Protein AF-A0A956BGA2-F1 (afdb_monomer_lite)

Sequence (135 aa):
MATRIVSRVSGTFGEMVKRVTEGRFGRFIKFGVVGGSGVIVNLAIAQLFVSVLLTGVAGQQTRSMLAVGAGIVVSIFTNFVLNDAWTWADREKRGRKHWFQRLGMFYVISSIAAAVQLGVYTVTHHYILGHDAWW

Structure (mmCIF, N/CA/C/O backbone):
data_AF-A0A956BGA2-F1
#
_entry.id   AF-A0A956BGA2-F1
#
loop_
_atom_site.group_PDB
_atom_site.id
_atom_site.type_symbol
_atom_site.label_atom_id
_atom_site.label_alt_id
_atom_site.label_comp_id
_atom_site.label_asym_id
_atom_site.label_entity_id
_atom_site.label_seq_id
_atom_site.pdbx_PDB_ins_code
_atom_site.Cartn_x
_atom_site.Cartn_y
_atom_site.Cartn_z
_atom_site.occupancy
_atom_site.B_iso_or_equiv
_atom_site.auth_seq_id
_atom_site.auth_comp_id
_atom_site.auth_asym_id
_atom_site.auth_atom_id
_atom_site.pdbx_PDB_model_num
ATOM 1 N N . MET A 1 1 ? -48.974 -4.229 20.213 1.00 62.75 1 MET A N 1
ATOM 2 C CA . MET A 1 1 ? -47.984 -5.297 20.506 1.00 62.75 1 MET A CA 1
ATOM 3 C C . MET A 1 1 ? -46.985 -5.485 19.357 1.00 62.75 1 MET A C 1
ATOM 5 O O . MET A 1 1 ? -45.791 -5.450 19.621 1.00 62.75 1 MET A O 1
ATOM 9 N N . ALA A 1 2 ? -47.437 -5.562 18.096 1.00 63.59 2 ALA A N 1
ATOM 10 C CA . ALA A 1 2 ? -46.586 -5.696 16.901 1.00 63.59 2 ALA A CA 1
ATOM 11 C C . ALA A 1 2 ? -45.488 -4.615 16.748 1.00 63.59 2 ALA A C 1
ATOM 13 O O . ALA A 1 2 ? -44.339 -4.937 16.461 1.00 63.59 2 ALA A O 1
ATOM 14 N N . THR A 1 3 ? -45.789 -3.347 17.046 1.00 71.00 3 THR A N 1
ATOM 15 C CA . THR A 1 3 ? -44.838 -2.221 16.920 1.00 71.00 3 THR A CA 1
ATOM 16 C C . THR A 1 3 ? -43.590 -2.366 17.803 1.00 71.00 3 THR A C 1
ATOM 18 O O . THR A 1 3 ? -42.510 -1.931 17.419 1.00 71.00 3 THR A O 1
ATOM 21 N N . ARG A 1 4 ? -43.708 -3.026 18.968 1.00 71.38 4 ARG A N 1
ATOM 22 C CA . ARG A 1 4 ? -42.578 -3.272 19.887 1.00 71.38 4 ARG A CA 1
ATOM 23 C C . ARG A 1 4 ? -41.673 -4.421 19.432 1.00 71.38 4 ARG A C 1
ATOM 25 O O . ARG A 1 4 ? -40.511 -4.470 19.821 1.00 71.38 4 ARG A O 1
ATOM 32 N N . ILE A 1 5 ? -42.203 -5.351 18.637 1.00 71.12 5 ILE A N 1
ATOM 33 C CA . ILE A 1 5 ? -41.436 -6.469 18.074 1.00 71.12 5 ILE A CA 1
ATOM 34 C C . ILE A 1 5 ? -40.615 -5.962 16.888 1.00 71.12 5 ILE A C 1
ATOM 36 O O . ILE A 1 5 ? -39.413 -6.200 16.837 1.00 71.12 5 ILE A O 1
ATOM 40 N N . VAL A 1 6 ? -41.232 -5.178 15.998 1.00 69.81 6 VAL A N 1
ATOM 41 C CA . VAL A 1 6 ? -40.548 -4.573 14.843 1.00 69.81 6 VAL A CA 1
ATOM 42 C C . VAL A 1 6 ? -39.422 -3.632 15.287 1.00 69.81 6 VAL A C 1
ATOM 44 O O . VAL A 1 6 ? -38.319 -3.709 14.748 1.00 69.81 6 VAL A O 1
ATOM 47 N N . SER A 1 7 ? -39.643 -2.803 16.316 1.00 73.25 7 SER A N 1
ATOM 48 C CA . SER A 1 7 ? -38.590 -1.919 16.836 1.00 73.25 7 SER A CA 1
ATOM 49 C C . SER A 1 7 ? -37.431 -2.685 17.484 1.00 73.25 7 SER A C 1
ATOM 51 O O . SER A 1 7 ? -36.275 -2.302 17.308 1.00 73.25 7 SER A O 1
ATOM 53 N N . ARG A 1 8 ? -37.706 -3.801 18.178 1.00 72.38 8 ARG A N 1
ATOM 54 C CA . ARG A 1 8 ? -36.660 -4.681 18.724 1.00 72.38 8 ARG A CA 1
ATOM 55 C C . ARG A 1 8 ? -35.844 -5.339 17.623 1.00 72.38 8 ARG A C 1
ATOM 57 O O . ARG A 1 8 ? -34.626 -5.244 17.673 1.00 72.38 8 ARG A O 1
ATOM 64 N N . VAL A 1 9 ? -36.495 -5.939 16.626 1.00 74.38 9 VAL A N 1
ATOM 65 C CA . VAL A 1 9 ? -35.815 -6.609 15.504 1.00 74.38 9 VAL A CA 1
ATOM 66 C C . VAL A 1 9 ? -34.953 -5.619 14.716 1.00 74.38 9 VAL A C 1
ATOM 68 O O . VAL A 1 9 ? -33.790 -5.909 14.442 1.00 74.38 9 VAL A O 1
ATOM 71 N N . SER A 1 10 ? -35.472 -4.419 14.432 1.00 73.06 10 SER A N 1
ATOM 72 C CA . SER A 1 10 ? -34.705 -3.332 13.807 1.00 73.06 10 SER A CA 1
ATOM 73 C C . SER A 1 10 ? -33.486 -2.926 14.641 1.00 73.06 10 SER A C 1
ATOM 75 O O . SER A 1 10 ? -32.414 -2.694 14.084 1.00 73.06 10 SER A O 1
ATOM 77 N N . GLY A 1 11 ? -33.632 -2.844 15.967 1.00 80.06 11 GLY A N 1
ATOM 78 C CA . GLY A 1 11 ? -32.529 -2.528 16.874 1.00 80.06 11 GLY A CA 1
ATOM 79 C C . GLY A 1 11 ? -31.456 -3.617 16.890 1.00 80.06 11 GLY A C 1
ATOM 80 O O . GLY A 1 11 ? -30.272 -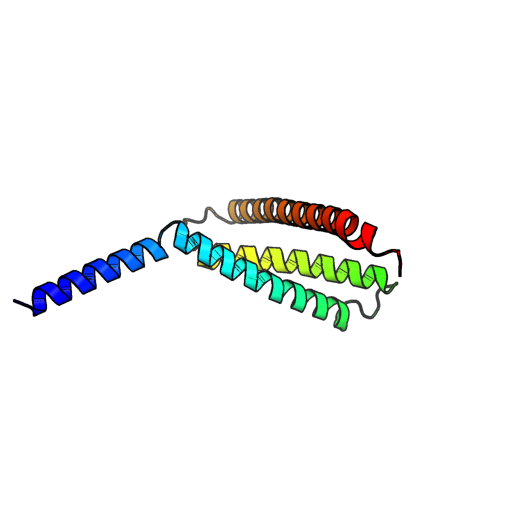3.318 16.759 1.00 80.06 11 GLY A O 1
ATOM 81 N N . THR A 1 12 ? -31.860 -4.890 16.965 1.00 81.12 12 THR A N 1
ATOM 82 C CA . THR A 1 12 ? -30.926 -6.028 16.984 1.00 81.12 12 THR A CA 1
ATOM 83 C C . THR A 1 12 ? -30.171 -6.164 15.662 1.00 81.12 12 THR A C 1
ATOM 85 O O . THR A 1 12 ? -28.970 -6.427 15.661 1.00 81.12 12 THR A O 1
ATOM 88 N N . PHE A 1 13 ? -30.848 -5.942 14.532 1.00 80.31 13 PHE A N 1
ATOM 89 C CA . PHE A 1 13 ? -30.213 -5.956 13.215 1.00 80.31 13 PHE A CA 1
ATOM 90 C C . PHE A 1 13 ? -29.221 -4.798 13.054 1.00 80.31 13 PHE A C 1
ATOM 92 O O . PHE A 1 13 ? -28.095 -5.011 12.606 1.00 80.31 13 PHE A O 1
ATOM 99 N N . GLY A 1 14 ? -29.595 -3.592 13.498 1.00 80.00 14 GLY A N 1
ATOM 100 C CA . GLY A 1 14 ? -28.707 -2.430 13.511 1.00 80.00 14 GLY A CA 1
ATOM 101 C C . GLY A 1 14 ? -27.441 -2.668 14.336 1.00 80.00 14 GLY A C 1
ATOM 102 O O . GLY A 1 14 ? -26.339 -2.414 13.854 1.00 80.00 14 GLY A O 1
ATOM 103 N N . GLU A 1 15 ? -27.569 -3.234 15.538 1.00 83.12 15 GLU A N 1
ATOM 104 C CA . GLU A 1 15 ? -26.413 -3.613 16.360 1.00 83.12 15 GLU A CA 1
ATOM 105 C C . GLU A 1 15 ? -25.542 -4.685 15.698 1.00 83.12 15 GLU A C 1
ATOM 107 O O . GLU A 1 15 ? -24.316 -4.615 15.782 1.00 83.12 15 GLU A O 1
ATOM 112 N N . MET A 1 16 ? -26.145 -5.661 15.017 1.00 78.00 16 MET A N 1
ATOM 113 C CA . MET A 1 16 ? -25.414 -6.724 14.328 1.00 78.00 16 MET A CA 1
ATOM 114 C C . MET A 1 16 ? -24.594 -6.170 13.157 1.00 78.00 16 MET A C 1
ATOM 116 O O . MET A 1 16 ? -23.398 -6.449 13.057 1.00 78.00 16 MET A O 1
ATOM 120 N N . VAL A 1 17 ? -25.195 -5.310 12.327 1.00 76.44 17 VAL A N 1
ATOM 121 C CA . VAL A 1 17 ? -24.503 -4.603 11.237 1.00 76.44 17 VAL A CA 1
ATOM 122 C C . VAL A 1 17 ? -23.368 -3.744 11.788 1.00 76.44 17 VAL A C 1
ATOM 124 O O . VAL A 1 17 ? -22.256 -3.769 11.251 1.00 76.44 17 VAL A O 1
ATOM 127 N N . LYS A 1 18 ? -23.610 -3.033 12.895 1.00 75.44 18 LYS A N 1
ATOM 128 C CA . LYS A 1 18 ? -22.593 -2.212 13.557 1.00 75.44 18 LYS A CA 1
ATOM 129 C C . LYS A 1 18 ? -21.424 -3.070 14.046 1.00 75.44 18 LYS A C 1
ATOM 131 O O . LYS A 1 18 ? -20.281 -2.765 13.731 1.00 75.44 18 LYS A O 1
ATOM 136 N N . ARG A 1 19 ? -21.694 -4.212 14.690 1.00 74.00 19 ARG A N 1
ATOM 137 C CA . ARG A 1 19 ? -20.669 -5.170 15.150 1.00 74.00 19 ARG A CA 1
ATOM 138 C C . ARG A 1 19 ? -19.860 -5.789 14.012 1.00 74.00 19 ARG A C 1
ATOM 140 O O . ARG A 1 19 ? -18.662 -5.998 14.176 1.00 74.00 19 ARG A O 1
ATOM 147 N N . VAL A 1 20 ? -20.477 -6.076 12.866 1.00 69.94 20 VAL A N 1
ATOM 148 C CA . VAL A 1 20 ? -19.763 -6.593 11.684 1.00 69.94 20 VAL A CA 1
ATOM 149 C C . VAL A 1 20 ? -18.878 -5.507 11.065 1.00 69.94 20 VAL A C 1
ATOM 1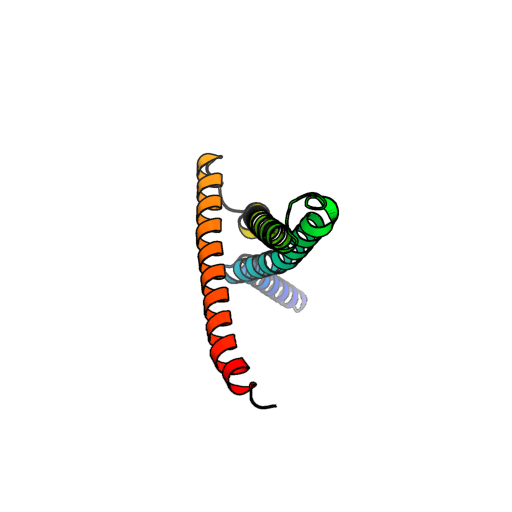51 O O . VAL A 1 20 ? -17.715 -5.762 10.747 1.00 69.94 20 VAL A O 1
ATOM 154 N N . THR A 1 21 ? -19.401 -4.284 10.956 1.00 69.44 21 THR A N 1
ATOM 155 C CA . THR A 1 21 ? -18.710 -3.138 10.342 1.00 69.44 21 THR A CA 1
ATOM 156 C C . THR A 1 21 ? -17.577 -2.591 11.221 1.00 69.44 21 THR A C 1
ATOM 158 O O . THR A 1 21 ? -16.526 -2.202 10.709 1.00 69.44 21 THR A O 1
ATOM 161 N N . GLU A 1 22 ? -17.761 -2.584 12.542 1.00 70.69 22 GLU A N 1
ATOM 162 C CA . GLU A 1 22 ? -16.771 -2.151 13.543 1.00 70.69 22 GLU A CA 1
ATOM 163 C C . GLU A 1 22 ? -15.850 -3.301 13.995 1.00 70.69 22 GLU A C 1
ATOM 165 O O . GLU A 1 22 ? -14.790 -3.077 14.585 1.00 70.69 22 GLU A O 1
ATOM 170 N N . GLY A 1 23 ? -16.223 -4.546 13.688 1.00 73.25 23 GLY A N 1
ATOM 171 C CA . GLY A 1 23 ? -15.460 -5.746 14.004 1.00 73.25 23 GLY A CA 1
ATOM 172 C C . GLY A 1 23 ? -14.201 -5.931 13.149 1.00 73.25 23 GLY A C 1
ATOM 173 O O . GLY A 1 23 ? -13.938 -5.224 12.174 1.00 73.25 23 GLY A O 1
ATOM 174 N N . ARG A 1 24 ? -13.399 -6.950 13.497 1.00 73.81 24 ARG A N 1
ATOM 175 C CA . ARG A 1 24 ? -12.149 -7.291 12.782 1.00 73.81 24 ARG A CA 1
ATOM 176 C C . ARG A 1 24 ? -12.372 -7.549 11.284 1.00 73.81 24 ARG A C 1
ATOM 178 O O . ARG A 1 24 ? -11.520 -7.177 10.483 1.00 73.81 24 ARG A O 1
ATOM 185 N N . PHE A 1 25 ? -13.515 -8.129 10.919 1.00 76.50 25 PHE A N 1
ATOM 186 C CA . PHE A 1 25 ? -13.868 -8.433 9.531 1.00 76.50 25 PHE A CA 1
ATOM 187 C C . PHE A 1 25 ? -14.165 -7.168 8.710 1.00 76.50 25 PHE A C 1
ATOM 189 O O . PHE A 1 25 ? -13.619 -7.006 7.622 1.00 76.50 25 PHE A O 1
ATOM 196 N N . GLY A 1 26 ? -14.922 -6.209 9.258 1.00 77.69 26 GLY A N 1
ATOM 197 C CA . GLY A 1 26 ? -15.156 -4.918 8.604 1.00 77.69 26 GLY A CA 1
ATOM 198 C C . GLY A 1 26 ? -13.862 -4.141 8.342 1.00 77.69 26 GLY A C 1
ATOM 199 O O . GLY A 1 26 ? -13.694 -3.550 7.275 1.00 77.69 26 GLY A O 1
ATOM 200 N N . ARG A 1 27 ? -12.888 -4.207 9.262 1.00 78.50 27 ARG A N 1
ATOM 201 C CA . ARG A 1 27 ? -11.553 -3.617 9.044 1.00 78.50 27 ARG A CA 1
ATOM 202 C C . ARG A 1 27 ? -10.758 -4.327 7.945 1.00 78.50 27 ARG A C 1
ATOM 204 O O . ARG A 1 27 ? -10.055 -3.653 7.200 1.00 78.50 27 ARG A O 1
ATOM 211 N N . PHE A 1 28 ? -10.879 -5.649 7.821 1.00 78.56 28 PHE A N 1
ATOM 212 C CA . PHE A 1 28 ? -10.241 -6.405 6.739 1.00 78.56 28 PHE A CA 1
ATOM 213 C C . PHE A 1 28 ? -10.802 -6.016 5.364 1.00 78.56 28 PHE A C 1
ATOM 215 O O . PHE A 1 28 ? -10.035 -5.804 4.430 1.00 78.56 28 PHE A O 1
ATOM 222 N N . ILE A 1 29 ? -12.121 -5.824 5.253 1.00 81.94 29 ILE A N 1
ATOM 223 C CA . ILE A 1 29 ? -12.745 -5.338 4.013 1.00 81.94 29 ILE A CA 1
ATOM 224 C C . ILE A 1 29 ? -12.252 -3.929 3.673 1.00 81.94 29 ILE A C 1
ATOM 226 O O . ILE A 1 29 ? -11.837 -3.696 2.542 1.00 81.94 29 ILE A O 1
ATOM 230 N N . LYS A 1 30 ? -12.231 -2.999 4.641 1.00 77.38 30 LYS A N 1
ATOM 231 C CA . LYS A 1 30 ? -11.681 -1.645 4.425 1.00 77.38 30 LYS A CA 1
ATOM 232 C C . LYS A 1 30 ? -10.233 -1.700 3.945 1.00 77.38 30 LYS A C 1
ATOM 234 O O . LYS A 1 30 ? -9.892 -1.035 2.973 1.00 77.38 30 LYS A O 1
ATOM 239 N N . PHE A 1 31 ? -9.411 -2.546 4.567 1.00 79.88 31 PHE A N 1
ATOM 240 C CA . PHE A 1 31 ? -8.034 -2.774 4.140 1.00 79.88 31 PHE A CA 1
ATOM 241 C C . PHE A 1 31 ? -7.950 -3.281 2.692 1.00 79.88 31 PHE A C 1
ATOM 243 O O . PHE A 1 31 ? -7.156 -2.760 1.913 1.00 79.88 31 PHE A O 1
ATOM 250 N N . GLY A 1 32 ? -8.797 -4.243 2.310 1.00 79.50 32 GLY A N 1
ATOM 251 C CA . GLY A 1 32 ? -8.877 -4.756 0.941 1.00 79.50 32 GLY A CA 1
ATOM 252 C C . GLY A 1 32 ? -9.315 -3.702 -0.080 1.00 79.50 32 GLY A C 1
ATOM 253 O O . GLY A 1 32 ? -8.704 -3.589 -1.138 1.00 79.50 32 GLY A O 1
ATOM 254 N N . VAL A 1 33 ? -10.317 -2.882 0.249 1.00 83.56 33 VAL A N 1
ATOM 255 C CA . VAL A 1 33 ? -10.796 -1.783 -0.612 1.00 83.56 33 VAL A CA 1
ATOM 256 C C . VAL A 1 33 ? -9.705 -0.734 -0.818 1.00 83.56 33 VAL A C 1
ATOM 258 O O . VAL A 1 33 ? -9.439 -0.333 -1.951 1.00 83.56 33 VAL A O 1
ATOM 261 N N . VAL A 1 34 ? -9.027 -0.329 0.259 1.00 81.94 34 VAL A N 1
ATOM 262 C CA . VAL A 1 34 ? -7.882 0.586 0.178 1.00 81.94 34 VAL A CA 1
ATOM 263 C C . VAL A 1 34 ? -6.766 -0.039 -0.664 1.00 81.94 34 VAL A C 1
ATOM 265 O O . VAL A 1 34 ? -6.261 0.607 -1.578 1.00 81.94 34 VAL A O 1
ATOM 268 N N . GLY A 1 35 ? -6.429 -1.309 -0.429 1.00 77.50 35 GLY A N 1
ATOM 269 C CA . GLY A 1 35 ? -5.431 -2.035 -1.218 1.00 77.50 35 GLY A CA 1
ATOM 270 C C . GLY A 1 35 ? -5.754 -2.063 -2.715 1.00 77.50 35 GLY A C 1
ATOM 271 O O . GLY A 1 35 ? -4.879 -1.774 -3.529 1.00 77.50 35 GLY A O 1
ATOM 272 N N . GLY A 1 36 ? -7.016 -2.318 -3.077 1.00 80.00 36 GLY A N 1
ATOM 273 C CA . GLY A 1 36 ? -7.494 -2.251 -4.461 1.00 80.00 36 GLY A CA 1
ATOM 274 C C . GLY A 1 36 ? -7.358 -0.851 -5.066 1.00 80.00 36 GLY A C 1
ATOM 275 O O . GLY A 1 36 ? -6.873 -0.710 -6.187 1.00 80.00 36 GLY A O 1
ATOM 276 N N . SER A 1 37 ? -7.693 0.199 -4.308 1.00 80.69 37 SER A N 1
ATOM 277 C CA . SER A 1 37 ? -7.506 1.587 -4.761 1.00 80.69 37 SER A CA 1
ATOM 278 C C . SER A 1 37 ? -6.033 1.933 -5.017 1.00 80.69 37 SER A C 1
ATOM 280 O O . SER A 1 37 ? -5.715 2.655 -5.961 1.00 80.69 37 SER A O 1
ATOM 282 N N . GLY A 1 38 ? -5.116 1.339 -4.248 1.00 76.94 38 GLY A N 1
ATOM 283 C CA . GLY A 1 38 ? -3.679 1.520 -4.418 1.00 76.94 38 GLY A CA 1
ATOM 284 C C . GLY A 1 38 ? -3.139 1.033 -5.759 1.00 76.94 38 GLY A C 1
ATOM 285 O O . GLY A 1 38 ? -2.173 1.613 -6.255 1.00 76.94 38 GLY A O 1
ATOM 286 N N . VAL A 1 39 ? -3.763 0.022 -6.374 1.00 75.75 39 VAL A N 1
ATOM 287 C CA . VAL A 1 39 ? -3.397 -0.456 -7.720 1.00 75.75 39 VAL A CA 1
ATOM 288 C C . VAL A 1 39 ? -3.674 0.627 -8.760 1.00 75.75 39 VAL A C 1
ATOM 290 O O . VAL A 1 39 ? -2.821 0.915 -9.596 1.00 75.75 39 VAL A O 1
ATOM 293 N N . ILE A 1 40 ? -4.830 1.285 -8.663 1.00 79.00 40 ILE A N 1
ATOM 294 C CA . ILE A 1 40 ? -5.212 2.383 -9.560 1.00 79.00 40 ILE A CA 1
ATOM 295 C C . ILE A 1 40 ? -4.248 3.561 -9.387 1.00 79.00 40 ILE A C 1
ATOM 297 O O . ILE A 1 40 ? -3.755 4.102 -10.374 1.00 79.00 40 ILE A O 1
ATOM 301 N N . VAL A 1 41 ? -3.922 3.921 -8.140 1.00 77.38 41 VAL A N 1
ATOM 302 C CA . VAL A 1 41 ? -2.954 4.990 -7.847 1.00 77.38 41 VAL A CA 1
ATOM 303 C C . VAL A 1 41 ? -1.562 4.643 -8.376 1.00 77.38 41 VAL A C 1
ATOM 305 O O . VAL A 1 41 ? -0.914 5.501 -8.967 1.00 77.38 41 VAL A O 1
ATOM 308 N N . ASN A 1 42 ? -1.110 3.394 -8.220 1.00 76.81 42 ASN A N 1
ATOM 309 C CA . ASN A 1 42 ? 0.176 2.939 -8.753 1.00 76.81 42 ASN A CA 1
ATOM 310 C C . ASN A 1 42 ? 0.234 3.144 -10.272 1.00 76.81 42 ASN A C 1
ATOM 312 O O . ASN A 1 42 ? 1.132 3.819 -10.771 1.00 76.81 42 ASN A O 1
ATOM 316 N N . LEU A 1 43 ? -0.774 2.637 -10.987 1.00 74.88 43 LEU A N 1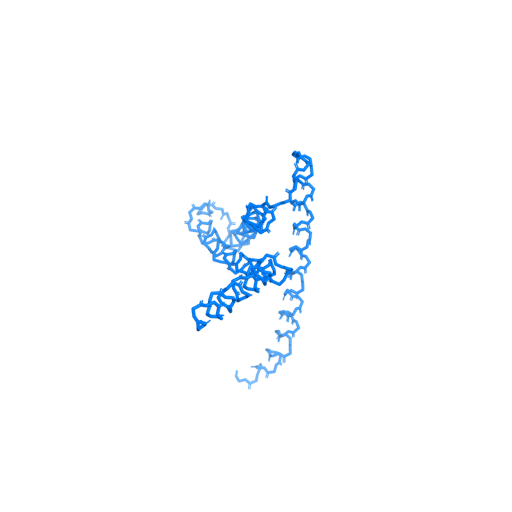
ATOM 317 C CA . LEU A 1 43 ? -0.862 2.750 -12.441 1.00 74.88 43 LEU A CA 1
ATOM 318 C C . LEU A 1 43 ? -0.937 4.212 -12.902 1.00 74.88 43 LEU A C 1
ATOM 320 O O . LEU A 1 43 ? -0.258 4.578 -13.859 1.00 74.88 43 LEU A O 1
ATOM 324 N N . ALA A 1 44 ? -1.701 5.056 -12.204 1.00 78.69 44 ALA A N 1
ATOM 325 C CA . ALA A 1 44 ? -1.817 6.478 -12.518 1.00 78.69 44 ALA A CA 1
ATOM 326 C C . ALA A 1 44 ? -0.491 7.233 -12.319 1.00 78.69 44 ALA A C 1
ATOM 328 O O . ALA A 1 44 ? -0.082 7.997 -13.193 1.00 78.69 44 ALA A O 1
ATOM 329 N N . ILE A 1 45 ? 0.211 6.998 -11.204 1.00 76.56 45 ILE A N 1
ATOM 330 C CA . ILE A 1 45 ? 1.513 7.625 -10.926 1.00 76.56 45 ILE A CA 1
ATOM 331 C C . ILE A 1 45 ? 2.571 7.123 -11.911 1.00 76.56 45 ILE A C 1
ATOM 333 O O . ILE A 1 45 ? 3.339 7.928 -12.434 1.00 76.56 45 ILE A O 1
ATOM 337 N N . ALA A 1 46 ? 2.612 5.817 -12.186 1.00 71.75 46 ALA A N 1
ATOM 338 C CA . ALA A 1 46 ? 3.553 5.236 -13.136 1.00 71.75 46 ALA A CA 1
ATOM 339 C C . ALA A 1 46 ? 3.339 5.814 -14.543 1.00 71.75 46 ALA A C 1
ATOM 341 O O . ALA A 1 46 ? 4.306 6.225 -15.183 1.00 71.75 46 ALA A O 1
ATOM 342 N N . GLN A 1 47 ? 2.084 5.927 -14.995 1.00 72.00 47 GLN A N 1
ATOM 343 C CA . GLN A 1 47 ? 1.747 6.597 -16.254 1.00 72.00 47 GLN A CA 1
ATOM 344 C C . GLN A 1 47 ? 2.202 8.054 -16.259 1.00 72.00 47 GLN A C 1
ATOM 346 O O . GLN A 1 47 ? 2.874 8.454 -17.202 1.00 72.00 47 GLN A O 1
ATOM 351 N N . LEU A 1 48 ? 1.929 8.816 -15.196 1.00 73.31 48 LEU A N 1
ATOM 352 C CA . LEU A 1 48 ? 2.345 10.216 -15.084 1.00 73.31 48 LEU A CA 1
ATOM 353 C C . LEU A 1 48 ? 3.876 10.377 -15.127 1.00 73.31 48 LEU A C 1
ATOM 355 O O . LEU A 1 48 ? 4.398 11.272 -15.792 1.00 73.31 48 LEU A O 1
ATOM 359 N N . PHE A 1 49 ? 4.615 9.505 -14.437 1.00 68.62 49 PHE A N 1
ATOM 360 C CA . PHE A 1 49 ? 6.079 9.535 -14.420 1.00 68.62 49 PHE A CA 1
ATOM 361 C C . PHE A 1 49 ? 6.679 9.153 -15.770 1.00 68.62 49 PHE A C 1
ATOM 363 O O . PHE A 1 49 ? 7.606 9.824 -16.235 1.00 68.62 49 PHE A O 1
ATOM 370 N N . VAL A 1 50 ? 6.134 8.116 -16.420 1.00 66.06 50 VAL A N 1
ATOM 371 C CA . VAL A 1 50 ? 6.520 7.771 -17.788 1.00 66.06 50 VAL A CA 1
ATOM 372 C C . VAL A 1 50 ? 6.194 8.932 -18.710 1.00 66.06 50 VAL A C 1
ATOM 374 O O . VAL A 1 50 ? 7.083 9.321 -19.443 1.00 66.06 50 VAL A O 1
ATOM 377 N N . SER A 1 51 ? 4.996 9.514 -18.690 1.00 64.19 51 SER A N 1
ATOM 378 C CA . SER A 1 51 ? 4.555 10.483 -19.701 1.00 64.19 51 SER A CA 1
ATOM 379 C C . SER A 1 51 ? 5.146 11.883 -19.534 1.00 64.19 51 SER A C 1
ATOM 381 O O . SER A 1 51 ? 5.385 12.546 -20.539 1.00 64.19 51 SER A O 1
ATOM 383 N N . VAL A 1 52 ? 5.380 12.343 -18.299 1.00 63.06 52 VAL A N 1
ATOM 384 C CA . VAL A 1 52 ? 5.675 13.761 -18.016 1.00 63.06 52 VAL A CA 1
ATOM 385 C C . VAL A 1 52 ? 7.067 13.975 -17.422 1.00 63.06 52 VAL A C 1
ATOM 387 O O . VAL A 1 52 ? 7.795 14.836 -17.905 1.00 63.06 52 VAL A O 1
ATOM 390 N N . LEU A 1 53 ? 7.460 13.209 -16.399 1.00 58.16 53 LEU A N 1
ATOM 391 C CA . LEU A 1 53 ? 8.669 13.510 -15.613 1.00 58.16 53 LEU A CA 1
ATOM 392 C C . LEU A 1 53 ? 9.972 12.944 -16.186 1.00 58.16 53 LEU A C 1
ATOM 394 O O . LEU A 1 53 ? 11.034 13.517 -15.962 1.00 58.16 53 LEU A O 1
ATOM 398 N N . LEU A 1 54 ? 9.919 11.823 -16.905 1.00 59.97 54 LEU A N 1
ATOM 399 C CA . LEU A 1 54 ? 11.121 11.130 -17.390 1.00 59.97 54 LEU A CA 1
ATOM 400 C C . LEU A 1 54 ? 11.358 11.305 -18.897 1.00 59.97 54 LEU A C 1
ATOM 402 O O . LEU A 1 54 ? 12.177 10.598 -19.481 1.00 59.97 54 LEU A O 1
ATOM 406 N N . THR A 1 55 ? 10.674 12.255 -19.538 1.00 58.72 55 THR A N 1
ATOM 407 C CA . THR A 1 55 ? 10.788 12.566 -20.976 1.00 58.72 55 THR A CA 1
ATOM 408 C C . THR A 1 55 ? 12.212 12.870 -21.452 1.00 58.72 55 THR A C 1
ATOM 410 O O . THR A 1 55 ? 12.477 12.696 -22.637 1.00 58.72 55 THR A O 1
ATOM 413 N N . GLY A 1 56 ? 13.134 13.231 -20.549 1.00 57.38 56 GLY A N 1
ATOM 414 C CA . GLY A 1 56 ? 14.546 13.508 -20.849 1.00 57.38 56 GLY A CA 1
ATOM 415 C C . GLY A 1 56 ? 15.578 12.552 -20.232 1.00 57.38 56 GLY A C 1
ATOM 416 O O . GLY A 1 56 ? 16.770 12.828 -20.332 1.00 57.38 56 GLY A O 1
ATOM 417 N N . VAL A 1 57 ? 15.172 11.458 -19.573 1.00 56.66 57 VAL A N 1
ATOM 418 C CA . VAL A 1 57 ? 16.120 10.532 -18.918 1.00 56.66 57 VAL A CA 1
ATOM 419 C C . VAL A 1 57 ? 16.559 9.423 -19.878 1.00 56.66 57 VAL A C 1
ATOM 421 O O . VAL A 1 57 ? 15.736 8.805 -20.553 1.00 56.66 57 VAL A O 1
ATOM 424 N N . ALA A 1 58 ? 17.875 9.194 -19.943 1.00 58.78 58 ALA A N 1
ATOM 425 C CA . ALA A 1 58 ? 18.535 8.283 -20.873 1.00 58.78 58 ALA A CA 1
ATOM 426 C C . ALA A 1 58 ? 17.997 6.838 -20.796 1.00 58.78 58 ALA A C 1
ATOM 428 O O . ALA A 1 58 ? 17.967 6.228 -19.728 1.00 58.78 58 ALA A O 1
ATOM 429 N N . GLY A 1 59 ? 17.632 6.291 -21.962 1.00 64.19 59 GLY A N 1
ATOM 430 C CA . GLY A 1 59 ? 17.218 4.899 -22.164 1.00 64.19 59 GLY A CA 1
ATOM 431 C C . GLY A 1 59 ? 15.754 4.603 -21.804 1.00 64.19 59 GLY A C 1
ATOM 432 O O . GLY A 1 59 ? 15.338 4.724 -20.652 1.00 64.19 59 GLY A O 1
ATOM 433 N N . GLN A 1 60 ? 14.978 4.114 -22.781 1.00 63.16 60 GLN A N 1
ATOM 434 C CA . GLN A 1 60 ? 13.563 3.734 -22.612 1.00 63.16 60 GLN A CA 1
ATOM 435 C C . GLN A 1 60 ? 13.347 2.712 -21.478 1.00 63.16 60 GLN A C 1
ATOM 437 O O . GLN A 1 60 ? 12.346 2.765 -20.757 1.00 63.16 60 GLN A O 1
ATOM 442 N N . GLN A 1 61 ? 14.306 1.803 -21.293 1.00 64.31 61 GLN A N 1
ATOM 443 C CA . GLN A 1 61 ? 14.263 0.779 -20.253 1.00 64.31 61 GLN A CA 1
ATOM 444 C C . GLN A 1 61 ? 14.452 1.385 -18.851 1.00 64.31 61 GLN A C 1
ATOM 446 O O . GLN A 1 61 ? 13.629 1.151 -17.967 1.00 64.31 61 GLN A O 1
ATOM 451 N N . THR A 1 62 ? 15.462 2.241 -18.666 1.00 66.12 62 THR A N 1
ATOM 452 C CA . THR A 1 62 ? 15.754 2.918 -17.390 1.00 66.12 62 THR A CA 1
ATOM 453 C C . THR A 1 62 ? 14.601 3.818 -16.950 1.00 66.12 62 THR A C 1
ATOM 455 O O . THR A 1 62 ? 14.186 3.777 -15.792 1.00 66.12 62 THR A O 1
ATOM 458 N N . ARG A 1 63 ? 14.012 4.576 -17.885 1.00 67.50 63 ARG A N 1
ATOM 459 C CA . ARG A 1 63 ? 12.810 5.393 -17.647 1.00 67.50 63 ARG A CA 1
ATOM 460 C C . ARG A 1 63 ? 11.638 4.561 -17.137 1.00 67.50 63 ARG A C 1
ATOM 462 O O . ARG A 1 63 ? 10.994 4.938 -16.163 1.00 67.50 63 ARG A O 1
ATOM 469 N N . SER A 1 64 ? 11.373 3.424 -17.772 1.00 67.00 64 SER A N 1
ATOM 470 C CA . SER A 1 64 ? 10.252 2.564 -17.387 1.00 67.00 64 SER A CA 1
ATOM 471 C C . SER A 1 64 ? 10.457 1.974 -15.988 1.00 67.00 64 SER A C 1
ATOM 473 O O . SER A 1 64 ? 9.539 2.001 -15.172 1.00 67.00 64 SER A O 1
ATOM 475 N N . MET A 1 65 ? 11.675 1.527 -15.662 1.00 71.44 65 MET A N 1
ATOM 476 C CA . MET A 1 65 ? 11.997 0.988 -14.333 1.00 71.44 65 MET A CA 1
ATOM 477 C C . MET A 1 65 ? 11.873 2.045 -13.227 1.00 71.44 65 MET A C 1
ATOM 479 O O . MET A 1 65 ? 11.292 1.768 -12.177 1.00 71.44 65 MET A O 1
ATOM 483 N N . LEU A 1 66 ? 12.362 3.266 -13.468 1.00 73.31 66 LEU A N 1
ATOM 484 C CA . LEU A 1 66 ? 12.246 4.370 -12.510 1.00 73.31 66 LEU A CA 1
ATOM 485 C C . LEU A 1 66 ? 10.791 4.800 -12.297 1.00 73.31 66 LEU A C 1
ATOM 487 O O . LEU A 1 66 ? 10.389 5.035 -11.159 1.00 73.31 66 LEU A O 1
ATOM 491 N N . ALA A 1 67 ? 9.989 4.867 -13.362 1.00 72.25 67 ALA A N 1
ATOM 492 C CA . ALA A 1 67 ? 8.579 5.231 -13.260 1.00 72.25 67 ALA A CA 1
ATOM 493 C C . ALA A 1 67 ? 7.762 4.195 -12.478 1.00 72.25 67 ALA A C 1
ATOM 495 O O . ALA A 1 67 ? 6.954 4.562 -11.626 1.00 72.25 67 ALA A O 1
ATOM 496 N N . VAL A 1 68 ? 8.005 2.904 -12.727 1.00 72.75 68 VAL A N 1
ATOM 497 C CA . VAL A 1 68 ? 7.371 1.809 -11.979 1.00 72.75 68 VAL A CA 1
ATOM 498 C C . VAL A 1 68 ? 7.804 1.839 -10.513 1.00 72.75 68 VAL A C 1
ATOM 500 O O . VAL A 1 68 ? 6.958 1.752 -9.625 1.00 72.75 68 VAL A O 1
ATOM 503 N N . GLY A 1 69 ? 9.097 2.036 -10.237 1.00 75.94 69 GLY A N 1
ATOM 504 C CA . GLY A 1 69 ? 9.605 2.172 -8.870 1.00 75.94 69 GLY A CA 1
ATOM 505 C C . GLY A 1 69 ? 8.964 3.342 -8.118 1.00 75.94 69 GLY A C 1
ATOM 506 O O . GLY A 1 69 ? 8.486 3.169 -6.996 1.00 75.94 69 GLY A O 1
ATOM 507 N N . ALA A 1 70 ? 8.876 4.515 -8.751 1.00 74.69 70 ALA A N 1
ATOM 508 C CA . ALA A 1 70 ? 8.200 5.681 -8.186 1.00 74.69 70 ALA A CA 1
ATOM 509 C C . ALA A 1 70 ? 6.704 5.418 -7.942 1.00 74.69 70 ALA A C 1
ATOM 511 O O . ALA A 1 70 ? 6.193 5.741 -6.869 1.00 74.69 70 ALA A O 1
ATOM 512 N N . GLY A 1 71 ? 6.018 4.769 -8.890 1.00 73.69 71 GLY A N 1
ATOM 513 C CA . GLY A 1 71 ? 4.618 4.357 -8.752 1.00 73.69 71 GLY A CA 1
ATOM 514 C C . GLY A 1 71 ? 4.382 3.444 -7.550 1.00 73.69 71 GLY A C 1
ATOM 515 O O . GLY A 1 71 ? 3.448 3.671 -6.779 1.00 73.69 71 GLY A O 1
ATOM 516 N N . ILE A 1 72 ? 5.269 2.471 -7.325 1.00 77.00 72 ILE A N 1
ATOM 517 C CA . ILE A 1 72 ? 5.211 1.566 -6.169 1.00 77.00 72 ILE A CA 1
ATOM 518 C C . ILE A 1 72 ? 5.386 2.338 -4.857 1.00 77.00 72 ILE A C 1
ATOM 520 O O . ILE A 1 72 ? 4.569 2.187 -3.950 1.00 77.00 72 ILE A O 1
ATOM 524 N N . VAL A 1 73 ? 6.410 3.189 -4.755 1.00 79.44 73 VAL A N 1
ATOM 525 C CA . VAL A 1 73 ? 6.684 3.985 -3.545 1.00 79.44 73 VAL A CA 1
ATOM 526 C C . VAL A 1 73 ? 5.494 4.887 -3.210 1.00 79.44 73 VAL A C 1
ATOM 528 O O . VAL A 1 73 ? 4.996 4.882 -2.081 1.00 79.44 73 VAL A O 1
ATOM 531 N N . VAL A 1 74 ? 4.978 5.624 -4.196 1.00 79.25 74 VAL A N 1
ATOM 532 C CA . VAL A 1 74 ? 3.829 6.508 -3.972 1.00 79.25 74 VAL A CA 1
ATOM 533 C C . VAL A 1 74 ? 2.582 5.704 -3.611 1.00 79.25 74 VAL A C 1
ATOM 535 O O . VAL A 1 74 ? 1.900 6.067 -2.657 1.00 79.25 74 VAL A O 1
ATOM 538 N N . SER A 1 75 ? 2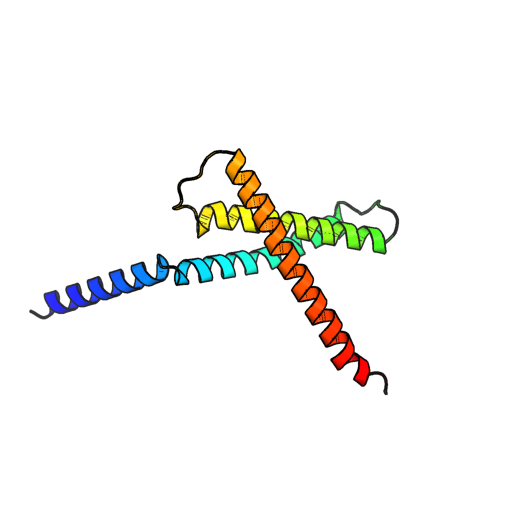.321 4.585 -4.291 1.00 78.62 75 SER A N 1
ATOM 539 C CA . SER A 1 75 ? 1.183 3.707 -3.997 1.00 78.62 75 SER A CA 1
ATOM 540 C C . SER A 1 75 ? 1.219 3.175 -2.561 1.00 78.62 75 SER A C 1
ATOM 542 O O . SER A 1 75 ? 0.228 3.303 -1.835 1.00 78.62 75 SER A O 1
ATOM 544 N N . ILE A 1 76 ? 2.369 2.658 -2.107 1.00 79.12 76 ILE A N 1
ATOM 545 C CA . ILE A 1 76 ? 2.555 2.180 -0.728 1.00 79.12 76 ILE A CA 1
ATOM 546 C C . ILE A 1 76 ? 2.310 3.318 0.265 1.00 79.12 76 ILE A C 1
ATOM 548 O O . ILE A 1 76 ? 1.608 3.126 1.261 1.00 79.12 76 ILE A O 1
ATOM 552 N N . PHE A 1 77 ? 2.835 4.513 -0.016 1.00 81.12 77 PHE A N 1
ATOM 553 C CA . PHE A 1 77 ? 2.623 5.681 0.831 1.00 81.12 77 PHE A CA 1
ATOM 554 C C . PHE A 1 77 ? 1.141 6.071 0.918 1.00 81.12 77 PHE A C 1
ATOM 556 O O . PHE A 1 77 ? 0.612 6.218 2.020 1.00 81.12 77 PHE A O 1
ATOM 563 N N . THR A 1 78 ? 0.442 6.180 -0.214 1.00 78.50 78 THR A N 1
ATOM 564 C CA . THR A 1 78 ? -0.991 6.508 -0.231 1.00 78.50 78 THR A CA 1
ATOM 565 C C . THR A 1 78 ? -1.830 5.442 0.465 1.00 78.50 78 THR A C 1
ATOM 567 O O . THR A 1 78 ? -2.701 5.788 1.259 1.00 78.50 78 THR A O 1
ATOM 570 N N . ASN A 1 79 ? -1.521 4.157 0.269 1.00 83.69 79 ASN A N 1
ATOM 571 C CA . ASN A 1 79 ? -2.197 3.055 0.951 1.00 83.69 79 ASN A CA 1
ATOM 572 C C . ASN A 1 79 ? -1.993 3.105 2.464 1.00 83.69 79 ASN A C 1
ATOM 574 O O . ASN A 1 79 ? -2.926 2.830 3.220 1.00 83.69 79 ASN A O 1
ATOM 578 N N . PHE A 1 80 ? -0.792 3.462 2.920 1.00 83.31 80 PHE A N 1
ATOM 579 C CA . PHE A 1 80 ? -0.521 3.646 4.338 1.00 83.31 80 PHE A CA 1
ATOM 580 C C . PHE A 1 80 ? -1.313 4.822 4.909 1.00 83.31 80 PHE A C 1
ATOM 582 O O . PHE A 1 80 ? -1.984 4.658 5.924 1.00 83.31 80 PHE A O 1
ATOM 589 N N . VAL A 1 81 ? -1.269 5.988 4.259 1.00 82.38 81 VAL A N 1
ATOM 590 C CA . VAL A 1 81 ? -1.979 7.190 4.723 1.00 82.38 81 VAL A CA 1
ATOM 591 C C . VAL A 1 81 ? -3.479 6.934 4.788 1.00 82.38 81 VAL A C 1
ATOM 593 O O . VAL A 1 81 ? -4.100 7.239 5.803 1.00 82.38 81 VAL A O 1
ATOM 596 N N . LEU A 1 82 ? -4.055 6.320 3.753 1.00 81.56 82 LEU A N 1
ATOM 597 C CA . LEU A 1 82 ? -5.484 6.036 3.704 1.00 81.56 82 LEU A CA 1
ATOM 598 C C . LEU A 1 82 ? -5.885 5.015 4.776 1.00 81.56 82 LEU A C 1
ATOM 600 O O . LEU A 1 82 ? -6.881 5.206 5.469 1.00 81.56 82 LEU A O 1
ATOM 604 N N . ASN A 1 83 ? -5.079 3.974 4.997 1.00 81.81 83 ASN A N 1
ATOM 605 C CA . ASN A 1 83 ? -5.351 3.018 6.064 1.00 81.81 83 ASN A CA 1
ATOM 606 C C . ASN A 1 83 ? -5.145 3.606 7.477 1.00 81.81 83 ASN A C 1
ATOM 608 O O . ASN A 1 83 ? -5.942 3.329 8.372 1.00 81.81 83 ASN A O 1
ATOM 612 N N . ASP A 1 84 ? -4.118 4.428 7.705 1.00 82.94 84 ASP A N 1
ATOM 613 C CA . ASP A 1 84 ? -3.876 5.095 8.994 1.00 82.94 84 ASP A CA 1
ATOM 614 C C . ASP A 1 84 ? -4.957 6.151 9.286 1.00 82.94 84 ASP A C 1
ATOM 616 O O . ASP A 1 84 ? -5.338 6.338 10.442 1.00 82.94 84 ASP A O 1
ATOM 620 N N . ALA A 1 85 ? -5.484 6.824 8.257 1.00 81.25 85 ALA A N 1
ATOM 621 C CA . ALA A 1 85 ? -6.520 7.848 8.386 1.00 81.25 85 ALA A CA 1
ATOM 622 C C . ALA A 1 85 ? -7.948 7.290 8.452 1.00 81.25 85 ALA A C 1
ATOM 624 O O . ALA A 1 85 ? -8.779 7.898 9.117 1.00 81.25 85 ALA A O 1
ATOM 625 N N . TRP A 1 86 ? -8.245 6.163 7.794 1.00 78.38 86 TRP A N 1
ATOM 626 C CA . TRP A 1 86 ? -9.607 5.620 7.706 1.00 78.38 86 TRP A CA 1
ATOM 627 C C . TRP A 1 86 ? -9.777 4.278 8.422 1.00 78.38 86 TRP A C 1
ATOM 629 O O . TRP A 1 86 ? -10.656 4.137 9.273 1.00 78.38 86 TRP A O 1
ATOM 639 N N . THR A 1 87 ? -8.932 3.289 8.124 1.00 78.19 87 THR A N 1
ATOM 640 C CA . THR A 1 87 ? -9.049 1.929 8.684 1.00 78.19 87 THR A CA 1
ATOM 641 C C . THR A 1 87 ? -8.702 1.876 10.175 1.00 78.19 87 THR A C 1
ATOM 643 O O . THR A 1 87 ? -9.328 1.121 10.922 1.00 78.19 87 THR A O 1
ATOM 646 N N . TRP A 1 88 ? -7.729 2.681 10.610 1.00 77.50 88 TRP A N 1
ATOM 647 C CA . TRP A 1 88 ? -7.240 2.744 11.994 1.00 77.50 88 TRP A CA 1
ATOM 648 C C . TRP A 1 88 ? -7.392 4.130 12.631 1.00 77.50 88 TRP A C 1
ATOM 650 O O . TRP A 1 88 ? -6.646 4.480 13.547 1.00 77.50 88 TRP A O 1
ATOM 660 N N . ALA A 1 89 ? -8.363 4.914 12.156 1.00 77.12 89 ALA A N 1
ATOM 661 C CA . ALA A 1 89 ? -8.668 6.248 12.677 1.00 77.12 89 ALA A CA 1
ATOM 662 C C . ALA A 1 89 ? -8.996 6.251 14.181 1.00 77.12 89 ALA A C 1
ATOM 664 O O . ALA A 1 89 ? -8.752 7.231 14.874 1.00 77.12 89 ALA A O 1
ATOM 665 N N . ASP A 1 90 ? -9.541 5.137 14.669 1.00 75.69 90 ASP A N 1
ATOM 666 C CA . ASP A 1 90 ? -10.007 4.908 16.034 1.00 75.69 90 ASP A CA 1
ATOM 667 C C . ASP A 1 90 ? -8.881 4.630 17.042 1.00 75.69 90 ASP A C 1
ATOM 669 O O . ASP A 1 90 ? -9.129 4.570 18.245 1.00 75.69 90 ASP A O 1
ATOM 673 N N . ARG A 1 91 ? -7.639 4.440 16.582 1.00 76.19 91 ARG A N 1
ATOM 674 C CA . ARG A 1 91 ? -6.506 4.125 17.458 1.00 76.19 91 ARG A CA 1
ATOM 675 C C . ARG A 1 91 ? -5.772 5.381 17.900 1.00 76.19 91 ARG A C 1
ATOM 677 O O . ARG A 1 91 ? -5.427 6.235 17.089 1.00 76.19 91 ARG A O 1
ATOM 684 N N . GLU A 1 92 ? -5.434 5.436 19.183 1.00 71.81 92 GLU A N 1
ATOM 685 C CA . GLU A 1 92 ? -4.634 6.517 19.753 1.00 71.81 92 GLU A CA 1
ATOM 686 C C . GLU A 1 92 ? -3.224 6.537 19.128 1.00 71.81 92 GLU A C 1
ATOM 688 O O . GLU A 1 92 ? -2.457 5.568 19.202 1.00 71.81 92 GLU A O 1
ATOM 693 N N . LYS A 1 93 ? -2.881 7.635 18.444 1.00 77.25 93 LYS A N 1
ATOM 694 C CA . LYS A 1 93 ? -1.643 7.746 17.660 1.00 77.25 93 LYS A CA 1
ATOM 695 C C . LYS A 1 93 ? -0.531 8.363 18.510 1.00 77.25 93 LYS A C 1
ATOM 697 O O . LYS A 1 93 ? -0.535 9.557 18.792 1.00 77.25 93 LYS A O 1
ATOM 702 N N . ARG A 1 94 ? 0.479 7.566 18.869 1.00 70.12 94 ARG A N 1
ATOM 703 C CA . ARG A 1 94 ? 1.643 8.007 19.666 1.00 70.12 94 ARG A CA 1
ATOM 704 C C . ARG A 1 94 ? 2.660 8.834 18.860 1.00 70.12 94 ARG A C 1
ATOM 706 O O . ARG A 1 94 ? 3.735 8.351 18.528 1.00 70.12 94 ARG A O 1
ATOM 713 N N . GLY A 1 95 ? 2.342 10.089 18.550 1.00 82.31 95 GLY A N 1
ATOM 714 C CA . GLY A 1 95 ? 3.289 11.068 17.988 1.00 82.31 95 GLY A CA 1
ATOM 715 C C . GLY A 1 95 ? 3.946 10.697 16.640 1.00 82.31 95 GLY A C 1
ATOM 716 O O . GLY A 1 95 ? 3.694 9.649 16.042 1.00 82.31 95 GLY A O 1
ATOM 717 N N . ARG A 1 96 ? 4.825 11.582 16.139 1.00 80.00 96 ARG A N 1
ATOM 718 C CA . ARG A 1 96 ? 5.472 11.434 14.814 1.00 80.00 96 ARG A CA 1
ATOM 719 C C . ARG A 1 96 ? 6.417 10.233 14.719 1.00 80.00 96 ARG A C 1
ATOM 721 O O . ARG A 1 96 ? 6.429 9.558 13.697 1.00 80.00 96 ARG A O 1
ATOM 728 N N . LYS A 1 97 ? 7.176 9.919 15.776 1.00 80.38 97 LYS A N 1
ATOM 729 C CA . LYS A 1 97 ? 8.153 8.812 15.756 1.00 80.38 97 LYS A CA 1
ATOM 730 C C . LYS A 1 97 ? 7.485 7.455 15.497 1.00 80.38 97 LYS A C 1
ATOM 732 O O . LYS A 1 97 ? 7.946 6.707 14.640 1.00 80.38 97 LYS A O 1
ATOM 737 N N . HIS A 1 98 ? 6.368 7.159 16.170 1.00 81.94 98 HIS A N 1
ATOM 738 C CA . HIS A 1 98 ? 5.642 5.911 15.917 1.00 81.94 98 HIS A CA 1
ATOM 739 C C . HIS A 1 98 ? 4.952 5.908 14.554 1.00 81.94 98 HIS A C 1
ATOM 741 O O . HIS A 1 98 ? 4.768 4.840 13.984 1.00 81.94 98 HIS A O 1
ATOM 747 N N . TRP A 1 99 ? 4.560 7.069 14.021 1.00 83.75 99 TRP A N 1
ATOM 748 C CA . TRP A 1 99 ? 3.993 7.152 12.675 1.00 83.75 99 TRP A CA 1
ATOM 749 C C . TRP A 1 99 ? 5.004 6.691 11.615 1.00 83.75 99 TRP A C 1
ATOM 751 O O . TRP A 1 99 ? 4.678 5.820 10.813 1.00 83.75 99 TRP A O 1
ATOM 761 N N . PHE A 1 100 ? 6.256 7.160 11.689 1.00 80.88 100 PHE A N 1
ATOM 762 C CA . PHE A 1 100 ? 7.322 6.700 10.789 1.00 80.88 100 PHE A CA 1
ATOM 763 C C . PHE A 1 100 ? 7.684 5.225 10.995 1.00 80.88 100 PHE A C 1
ATOM 765 O O . PHE A 1 100 ? 7.935 4.523 10.020 1.00 80.88 100 PHE A O 1
ATOM 772 N N . GLN A 1 101 ? 7.662 4.721 12.235 1.00 82.75 101 GLN A N 1
ATOM 773 C CA . GLN A 1 101 ? 7.853 3.286 12.488 1.00 82.75 101 GLN A CA 1
ATOM 774 C C . GLN A 1 101 ? 6.748 2.442 11.841 1.00 82.75 101 GLN A C 1
ATOM 776 O O . GLN A 1 101 ? 7.050 1.441 11.197 1.00 82.75 101 GLN A O 1
ATOM 781 N N . ARG A 1 102 ? 5.477 2.857 11.962 1.00 83.12 102 ARG A N 1
ATOM 782 C CA . ARG A 1 102 ? 4.351 2.176 11.303 1.00 83.12 102 ARG A CA 1
ATOM 783 C C . ARG A 1 102 ? 4.487 2.214 9.783 1.00 83.12 102 ARG A C 1
ATOM 785 O O . ARG A 1 102 ? 4.276 1.186 9.150 1.00 83.12 102 ARG A O 1
ATOM 792 N N . LEU A 1 103 ? 4.881 3.357 9.218 1.00 83.94 103 LEU A N 1
ATOM 793 C CA . LEU A 1 103 ? 5.138 3.500 7.785 1.00 83.94 103 LEU A CA 1
ATOM 794 C C . LEU A 1 103 ? 6.255 2.553 7.324 1.00 83.94 103 LEU A C 1
ATOM 796 O O . LEU A 1 103 ? 6.068 1.814 6.364 1.00 83.94 103 LEU A O 1
ATOM 800 N N . GLY A 1 104 ? 7.391 2.524 8.028 1.00 81.25 104 GLY A N 1
ATOM 801 C CA . GLY A 1 104 ? 8.513 1.645 7.692 1.00 81.25 104 GLY A CA 1
ATOM 802 C C . GLY A 1 104 ? 8.130 0.166 7.740 1.00 81.25 104 GLY A C 1
ATOM 803 O O . GLY A 1 104 ? 8.437 -0.590 6.823 1.00 81.25 104 GLY A O 1
ATOM 804 N N . MET A 1 105 ? 7.380 -0.245 8.762 1.00 82.50 105 MET A N 1
ATOM 805 C CA . MET A 1 105 ? 6.895 -1.622 8.884 1.00 82.50 105 MET A CA 1
ATOM 806 C C . MET A 1 105 ? 5.877 -1.970 7.788 1.00 82.50 105 MET A C 1
ATOM 808 O O . MET A 1 105 ? 5.888 -3.081 7.264 1.00 82.50 105 MET A O 1
ATOM 812 N N . PHE A 1 106 ? 5.041 -1.005 7.390 1.00 83.00 106 PHE A N 1
ATOM 813 C CA . PHE A 1 106 ? 4.113 -1.152 6.269 1.00 83.00 106 PHE A CA 1
ATOM 814 C C . PHE A 1 106 ? 4.846 -1.346 4.938 1.00 83.00 106 PHE A C 1
ATOM 816 O O . PHE A 1 106 ? 4.452 -2.196 4.140 1.00 83.00 106 PHE A O 1
ATOM 823 N N . TYR A 1 107 ? 5.946 -0.620 4.727 1.00 80.88 107 TYR A N 1
ATOM 824 C CA . TYR A 1 107 ? 6.842 -0.835 3.592 1.00 80.88 107 TYR A CA 1
ATOM 825 C C . TYR A 1 107 ? 7.434 -2.243 3.599 1.00 80.88 107 TYR A C 1
ATOM 827 O O . TYR A 1 107 ? 7.359 -2.921 2.584 1.00 80.88 107 TYR A O 1
ATOM 835 N N . VAL A 1 108 ? 7.948 -2.720 4.737 1.00 82.88 108 VAL A N 1
ATOM 836 C CA . VAL A 1 108 ? 8.516 -4.078 4.846 1.00 82.88 108 VAL A CA 1
ATOM 837 C C . VAL A 1 108 ? 7.483 -5.148 4.484 1.00 82.88 108 VAL A C 1
ATOM 839 O O . VAL A 1 108 ? 7.768 -6.028 3.675 1.00 82.88 108 VAL A O 1
ATOM 842 N N . ILE A 1 109 ? 6.268 -5.052 5.030 1.00 82.94 109 ILE A N 1
ATOM 843 C CA . ILE A 1 109 ? 5.183 -6.000 4.730 1.00 82.94 109 ILE A CA 1
ATOM 844 C C . ILE A 1 109 ? 4.796 -5.931 3.245 1.00 82.94 109 ILE A C 1
ATOM 846 O O . ILE A 1 109 ? 4.606 -6.967 2.608 1.00 82.94 109 ILE A O 1
ATOM 850 N N . SER A 1 110 ? 4.731 -4.725 2.676 1.00 79.69 110 SER A N 1
ATOM 851 C CA . SER A 1 110 ? 4.421 -4.526 1.255 1.00 79.69 110 SER A CA 1
ATOM 852 C C . SER A 1 110 ? 5.509 -5.105 0.342 1.00 79.69 110 SER A C 1
ATOM 854 O O . SER A 1 110 ? 5.189 -5.738 -0.661 1.00 79.69 110 SER A O 1
ATOM 856 N N . SER A 1 111 ? 6.787 -4.969 0.707 1.00 75.81 111 SER A N 1
ATOM 857 C CA . SER A 1 111 ? 7.915 -5.556 -0.028 1.00 75.81 111 SER A CA 1
ATOM 858 C C . SER A 1 111 ? 7.893 -7.083 -0.002 1.00 75.81 111 SER A C 1
ATOM 860 O O . SER A 1 111 ? 8.187 -7.714 -1.013 1.00 75.81 111 SER A O 1
ATOM 862 N N . ILE A 1 112 ? 7.501 -7.692 1.124 1.00 79.25 112 ILE A N 1
ATOM 863 C CA . ILE A 1 112 ? 7.316 -9.148 1.218 1.00 79.25 112 ILE A CA 1
ATOM 864 C C . ILE A 1 112 ? 6.195 -9.598 0.276 1.00 79.25 112 ILE A C 1
ATOM 866 O O . ILE A 1 112 ? 6.374 -10.552 -0.475 1.00 79.25 112 ILE A O 1
ATOM 870 N N . ALA A 1 113 ? 5.061 -8.893 0.262 1.00 77.81 113 ALA A N 1
ATOM 871 C CA . ALA A 1 113 ? 3.959 -9.204 -0.647 1.00 77.81 113 ALA A CA 1
ATOM 872 C C . ALA A 1 113 ? 4.376 -9.084 -2.125 1.00 77.81 113 ALA A C 1
ATOM 874 O O . ALA A 1 113 ? 4.042 -9.953 -2.930 1.00 77.81 113 ALA A O 1
ATOM 875 N N . ALA A 1 114 ? 5.158 -8.056 -2.471 1.00 76.81 114 ALA A N 1
ATOM 876 C CA . ALA A 1 114 ? 5.723 -7.894 -3.809 1.00 76.81 114 ALA A CA 1
ATOM 877 C C . ALA A 1 114 ? 6.686 -9.037 -4.177 1.00 76.81 114 ALA A C 1
ATOM 879 O O . ALA A 1 114 ? 6.609 -9.572 -5.280 1.00 76.81 114 ALA A O 1
ATOM 880 N N . ALA A 1 115 ? 7.550 -9.465 -3.251 1.00 76.25 115 ALA A N 1
ATOM 881 C CA . ALA A 1 115 ? 8.450 -10.597 -3.467 1.00 76.25 115 ALA A CA 1
ATOM 882 C C . ALA A 1 115 ? 7.683 -11.910 -3.692 1.00 76.25 115 ALA A C 1
ATOM 884 O O . ALA A 1 115 ? 8.030 -12.681 -4.585 1.00 76.25 115 ALA A O 1
ATOM 885 N N . VAL A 1 116 ? 6.604 -12.141 -2.936 1.00 80.81 116 VAL A N 1
ATOM 886 C CA . VAL A 1 116 ? 5.716 -13.296 -3.139 1.00 80.81 116 VAL A CA 1
ATOM 887 C C . VAL A 1 116 ? 5.043 -13.228 -4.508 1.00 80.81 116 VAL A C 1
ATOM 889 O O . VAL A 1 116 ? 5.039 -14.224 -5.225 1.00 80.81 116 VAL A O 1
ATOM 892 N N . GLN A 1 117 ? 4.522 -12.065 -4.908 1.00 77.56 117 GLN A N 1
ATOM 893 C CA . GLN A 1 117 ? 3.919 -11.879 -6.230 1.00 77.56 117 GLN A CA 1
ATOM 894 C C . GLN A 1 117 ? 4.918 -12.177 -7.357 1.00 77.56 117 GLN A C 1
ATOM 896 O O . GLN A 1 117 ? 4.571 -12.882 -8.302 1.00 77.56 117 GLN A O 1
ATOM 901 N N . LEU A 1 118 ? 6.162 -11.703 -7.233 1.00 79.75 118 LEU A N 1
ATOM 902 C CA . LEU A 1 118 ? 7.233 -12.010 -8.183 1.00 79.75 118 LEU A CA 1
ATOM 903 C C . LEU A 1 118 ? 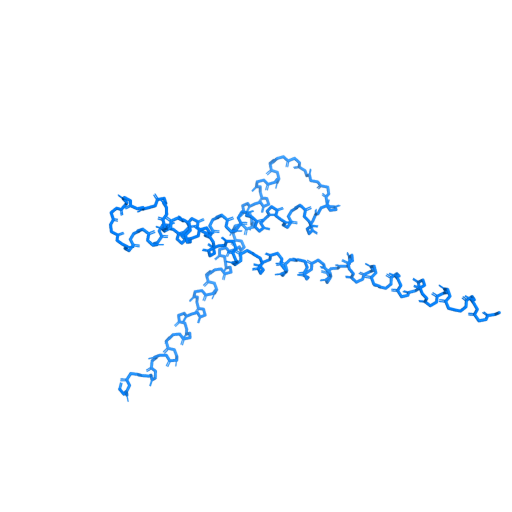7.564 -13.504 -8.207 1.00 79.75 118 LEU A C 1
ATOM 905 O O . LEU A 1 118 ? 7.701 -14.066 -9.287 1.00 79.75 118 LEU A O 1
ATOM 909 N N . GLY A 1 119 ? 7.642 -14.159 -7.047 1.00 78.62 119 GLY A N 1
ATOM 910 C CA . GLY A 1 119 ? 7.879 -15.601 -6.963 1.00 78.62 119 GLY A CA 1
ATOM 911 C C . GLY A 1 119 ? 6.767 -16.426 -7.617 1.00 78.62 119 GLY A C 1
ATOM 912 O O . GLY A 1 119 ? 7.041 -17.376 -8.342 1.00 78.62 119 GLY A O 1
ATOM 913 N N . VAL A 1 120 ? 5.503 -16.042 -7.422 1.00 82.56 120 VAL A N 1
ATOM 914 C CA . VAL A 1 120 ? 4.366 -16.685 -8.098 1.00 82.56 120 VAL A CA 1
ATOM 915 C C . VAL A 1 120 ? 4.422 -16.440 -9.604 1.00 82.56 120 VAL A C 1
ATOM 917 O O . VAL A 1 120 ? 4.198 -17.370 -10.376 1.00 82.56 120 VAL A O 1
ATOM 920 N N . TYR A 1 121 ? 4.748 -15.218 -10.033 1.00 79.00 121 TYR A N 1
ATOM 921 C CA . TYR A 1 121 ? 4.900 -14.882 -11.447 1.00 79.00 121 TYR A CA 1
ATOM 922 C C . TYR A 1 121 ? 5.999 -15.711 -12.121 1.00 79.00 121 TYR A C 1
ATOM 924 O O . TYR A 1 121 ? 5.755 -16.268 -13.186 1.00 79.00 121 TYR A O 1
ATOM 932 N N . THR A 1 122 ? 7.179 -15.848 -11.508 1.00 77.69 122 THR A N 1
ATOM 933 C CA . THR A 1 122 ? 8.291 -16.617 -12.093 1.00 77.69 122 THR A CA 1
ATOM 934 C C . THR A 1 122 ? 7.971 -18.102 -12.186 1.00 77.69 122 THR A C 1
ATOM 936 O O . THR A 1 122 ? 8.210 -18.708 -13.227 1.00 77.69 122 THR A O 1
ATOM 939 N N . VAL A 1 123 ? 7.374 -18.671 -11.136 1.00 82.38 123 VAL A N 1
ATOM 940 C CA . VAL A 1 123 ? 6.861 -20.046 -11.120 1.00 82.38 123 VAL A CA 1
ATOM 941 C C . VAL A 1 123 ? 5.857 -20.231 -12.255 1.00 82.38 123 VAL A C 1
ATOM 943 O O . VAL A 1 123 ? 6.052 -21.067 -13.128 1.00 82.38 123 VAL A O 1
ATOM 946 N N . THR A 1 124 ? 4.821 -19.401 -12.302 1.00 78.00 124 THR A N 1
ATOM 947 C CA . THR A 1 124 ? 3.756 -19.494 -13.308 1.00 78.00 124 THR A CA 1
ATOM 948 C C . THR A 1 124 ? 4.303 -19.351 -14.726 1.00 78.00 124 THR A C 1
ATOM 950 O O . THR A 1 124 ? 3.970 -20.151 -15.590 1.00 78.00 124 THR A O 1
ATOM 953 N N . HIS A 1 125 ? 5.179 -18.376 -14.970 1.00 73.38 125 HIS A N 1
ATOM 954 C CA . HIS A 1 125 ? 5.828 -18.187 -16.264 1.00 73.38 125 HIS A CA 1
ATOM 955 C C . HIS A 1 125 ? 6.636 -19.426 -16.671 1.00 73.38 125 HIS A C 1
ATOM 957 O O . HIS A 1 125 ? 6.540 -19.869 -17.809 1.00 73.38 125 HIS A O 1
ATOM 963 N N . HIS A 1 126 ? 7.373 -20.031 -15.738 1.00 75.06 126 HIS A N 1
ATOM 964 C CA . HIS A 1 126 ? 8.145 -21.240 -16.008 1.00 75.06 126 HIS A CA 1
ATOM 965 C C . HIS A 1 126 ? 7.261 -22.460 -16.321 1.00 75.06 126 HIS A C 1
ATOM 967 O O . HIS A 1 126 ? 7.577 -23.215 -17.236 1.00 75.06 126 HIS A O 1
ATOM 973 N N . TYR A 1 127 ? 6.147 -22.640 -15.602 1.00 75.88 127 TYR A N 1
ATOM 974 C CA . TYR A 1 127 ? 5.256 -23.798 -15.771 1.00 75.88 127 TYR A CA 1
ATOM 975 C C . TYR A 1 127 ? 4.247 -23.657 -16.917 1.00 75.88 127 TYR A C 1
ATOM 977 O O . TYR A 1 127 ? 3.864 -24.667 -17.498 1.00 75.88 127 TYR A O 1
ATOM 985 N N . ILE A 1 128 ? 3.805 -22.437 -17.232 1.00 67.44 128 ILE A N 1
ATOM 986 C CA . ILE A 1 128 ? 2.823 -22.179 -18.293 1.00 67.44 128 ILE A CA 1
ATOM 987 C C . ILE A 1 128 ? 3.545 -21.932 -19.621 1.00 67.44 128 ILE A C 1
ATOM 989 O O . ILE A 1 128 ? 3.387 -22.713 -20.546 1.00 67.44 128 ILE A O 1
ATOM 993 N N . LEU A 1 129 ? 4.443 -20.945 -19.697 1.00 60.28 129 LEU A N 1
ATOM 994 C CA . LEU A 1 129 ? 5.111 -20.588 -20.960 1.00 60.28 129 LEU A CA 1
ATOM 995 C C . LEU A 1 129 ? 6.273 -21.524 -21.328 1.00 60.28 129 LEU A C 1
ATOM 997 O O . LEU A 1 129 ? 6.748 -21.498 -22.461 1.00 60.28 129 LEU A O 1
ATOM 1001 N N . GLY A 1 130 ? 6.707 -22.394 -20.408 1.00 56.00 130 GLY A N 1
ATOM 1002 C CA . GLY A 1 130 ? 7.628 -23.492 -20.714 1.00 56.00 130 GLY A CA 1
ATOM 1003 C C . GLY A 1 130 ? 7.011 -24.591 -21.590 1.00 56.00 130 GLY A C 1
ATOM 1004 O O . GLY A 1 130 ? 7.754 -25.360 -22.198 1.00 56.00 130 GLY A O 1
ATOM 1005 N N . HIS A 1 131 ? 5.677 -24.657 -21.687 1.00 57.25 131 HIS A N 1
ATOM 1006 C CA . HIS A 1 131 ? 4.963 -25.641 -22.506 1.00 57.25 131 HIS A CA 1
ATOM 1007 C C . HIS A 1 131 ? 4.519 -25.089 -23.877 1.00 57.25 131 HIS A C 1
ATOM 1009 O O . HIS A 1 131 ? 4.181 -25.872 -24.766 1.00 57.25 131 HIS A O 1
ATOM 1015 N N . ASP A 1 132 ? 4.587 -23.766 -24.070 1.00 56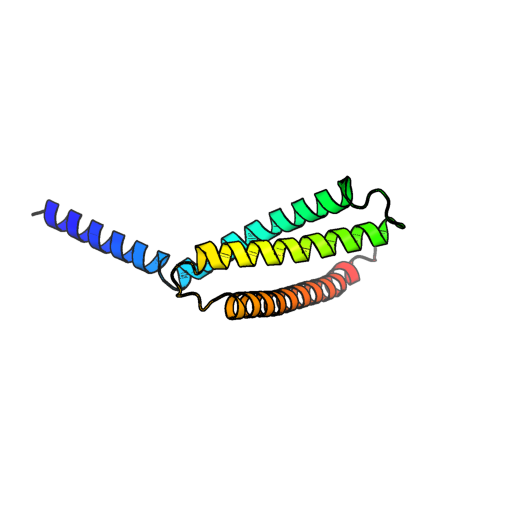.97 132 ASP A N 1
ATOM 1016 C CA . ASP A 1 132 ? 4.022 -23.053 -25.228 1.00 56.97 132 ASP A CA 1
ATOM 1017 C C . ASP A 1 132 ? 5.048 -22.802 -26.353 1.00 56.97 132 ASP A C 1
ATOM 1019 O O . ASP A 1 132 ? 4.726 -22.188 -27.367 1.00 56.97 132 ASP A O 1
ATOM 1023 N N . ALA A 1 133 ? 6.290 -23.277 -26.200 1.00 52.34 133 ALA A N 1
ATOM 1024 C CA . ALA A 1 133 ? 7.384 -23.084 -27.161 1.00 52.34 133 ALA A CA 1
ATOM 1025 C C . ALA A 1 133 ? 7.345 -24.030 -28.389 1.00 52.34 133 ALA A C 1
ATOM 1027 O O . ALA A 1 133 ? 8.359 -24.187 -29.068 1.00 52.34 133 ALA A O 1
ATOM 1028 N N . TRP A 1 134 ? 6.202 -24.668 -28.679 1.00 50.69 134 TRP A N 1
ATOM 1029 C CA . TRP A 1 134 ? 6.042 -25.658 -29.762 1.00 50.69 134 TRP A CA 1
ATOM 1030 C C . TRP A 1 134 ? 4.889 -25.351 -30.735 1.00 50.69 134 TRP A C 1
ATOM 1032 O O . TRP A 1 134 ? 4.161 -26.255 -31.148 1.00 50.69 134 TRP A O 1
ATOM 1042 N N . TRP A 1 135 ? 4.747 -24.087 -31.128 1.00 54.09 135 TRP A N 1
ATOM 1043 C CA . TRP A 1 135 ? 4.052 -23.650 -32.346 1.00 54.09 135 TRP A CA 1
ATOM 1044 C C . TRP A 1 135 ? 4.679 -22.367 -32.889 1.00 54.09 135 TRP A C 1
ATOM 1046 O O . TRP A 1 135 ? 5.039 -21.494 -32.068 1.00 54.09 135 TRP A O 1
#

Radius of gyration: 22.32 Å; chains: 1; bounding box: 66×39×53 Å

Secondary structure (DSSP, 8-state):
-HHHHHHHHHHHHHHHHHHHHHSHHHHHHHHHHHHHHHHHHHHHHHHHIIIIISTTSS-HHHHHHHHHHHHHHHHHHHHHHHIIIIITTTS---HHHHHHHHHHHHHHHHHHHHHHHHHHHHHHHHHHTTS----

Foldseek 3Di:
DVVVVVVVVVVVVVVVVVCCCVDPNVLVVQLVVLLVVLVVQLVVQLCCQLPPVCPPPPDPVVSNVVSSVRSLVVSLVSSLVSCVVPSVVVDDDDDDVVSVVSSVVSVVVSVVVVVVVVVVVVVCCCVPVVVVPPD

pLDDT: mean 74.51, std 7.76, range [50.69, 83.94]